Protein AF-A0A0B1T140-F1 (afdb_monomer)

pLDDT: mean 76.39, std 13.4, range [37.56, 93.25]

Secondary structure (DSSP, 8-state):
-HHHHHGGGPPPSS-GGGSPPPPTTTS-SS-HHHHIIIIIIIHHHHHHHHHHHHHHHHHHTT--TTTTTTTHHHHT-TT---PBPTTS-B--TT-HHHHHHHHHHHHHHHHHTTSS---S--------HHHHHTTHHHHHHHHHHHHHHHHHHHHSTT-HHHHHH--

Solvent-accessible surface area (backbone atoms only — not comparable to full-atom values): 10346 Å² total; per-residue (Å²): 112,69,75,69,58,56,60,77,72,61,77,78,95,59,75,65,90,79,52,78,84,83,48,82,83,80,56,57,98,79,45,72,32,44,49,46,44,51,56,64,48,54,40,47,53,53,51,52,41,52,52,50,44,51,45,51,54,34,40,77,72,33,38,43,74,77,66,59,65,79,39,59,71,56,71,74,33,91,86,55,64,62,61,65,35,79,78,70,51,63,63,54,96,74,51,64,70,59,54,48,46,51,52,51,50,50,51,50,48,56,58,49,69,76,50,91,85,80,84,88,80,82,87,76,73,90,75,58,75,73,63,61,59,62,48,46,64,53,52,53,48,53,53,53,51,53,51,51,50,54,50,50,40,74,74,39,81,89,33,72,64,40,76,56,58,58,112

Sequence (167 aa):
MVPAISLAYEEAESDIMKRQPRDPIRDKLVNERLISLAYGQIGIIQASAGFFTYFWIMADNGFWPKDLYQLRAQWDSRAYNNVQDSYGQEWGMTNWTLNFGLVFETALAWFMCYCPGLDNGLRMYGLRFSWWFCALPFSIFIFVYDEARRFCIRRWPGGWAERETYY

Foldseek 3Di:
DVVVVVVVVDDDPDDPVPDDDDDPPPDDPDDPLNCCCVCVPLVVLVVVLVVQLVQVVCVVVQAHPVNPVVCVVVVVDPVDQFDAGNVRDTNHPPDVVVVVVVVVVVVVVVVCVVPDDDDDDDPDDDDDPVSVVSNVVSVVVSVCVVVVLVVVCVVDPPDPSCVRNPD

Structure (mmCIF, N/CA/C/O backbone):
data_AF-A0A0B1T140-F1
#
_entry.id   AF-A0A0B1T140-F1
#
loop_
_atom_site.group_PDB
_atom_site.id
_atom_site.type_symbol
_atom_site.label_atom_id
_atom_site.label_alt_id
_atom_site.label_comp_id
_atom_site.label_asym_id
_atom_site.label_entity_id
_atom_site.label_seq_id
_atom_site.pdbx_PDB_ins_code
_atom_site.Cartn_x
_atom_site.Cartn_y
_atom_site.Cartn_z
_atom_site.occupancy
_atom_site.B_iso_or_equiv
_atom_site.auth_seq_id
_atom_site.auth_comp_id
_atom_site.auth_asym_id
_atom_site.auth_atom_id
_atom_site.pdbx_PDB_model_num
ATOM 1 N N . MET A 1 1 ? 1.607 12.591 5.612 1.00 66.75 1 MET A N 1
ATOM 2 C CA . MET A 1 1 ? 1.680 13.141 6.988 1.00 66.75 1 MET A CA 1
ATOM 3 C C . MET A 1 1 ? 0.388 13.835 7.394 1.00 66.75 1 MET A C 1
ATOM 5 O O . MET A 1 1 ? -0.189 13.424 8.386 1.00 66.75 1 MET A O 1
ATOM 9 N N . VAL A 1 2 ? -0.110 14.805 6.620 1.00 77.94 2 VAL A N 1
ATOM 10 C CA . VAL A 1 2 ? -1.348 15.548 6.943 1.00 77.94 2 VAL A CA 1
ATOM 11 C C . VAL A 1 2 ? -2.569 14.652 7.253 1.00 77.94 2 VAL A C 1
ATOM 13 O O . VAL A 1 2 ? -3.189 14.889 8.285 1.00 77.94 2 VAL A O 1
ATOM 16 N N . PRO A 1 3 ? -2.868 13.573 6.493 1.00 84.81 3 PRO A N 1
ATOM 17 C CA . PRO A 1 3 ? -4.031 12.721 6.789 1.00 84.81 3 PRO A CA 1
ATOM 18 C C . PRO A 1 3 ? -3.945 11.957 8.120 1.00 84.81 3 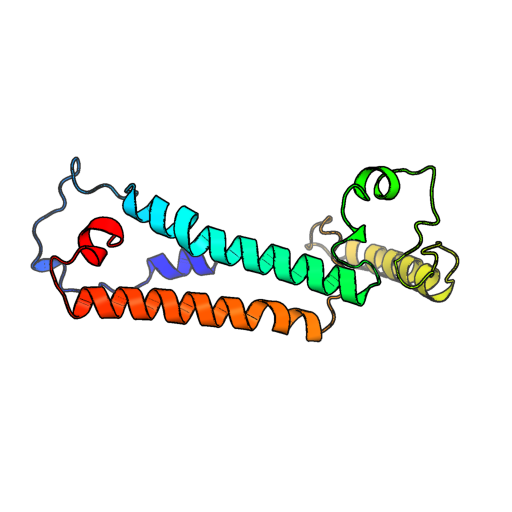PRO A C 1
ATOM 20 O O . PRO A 1 3 ? -4.958 11.634 8.725 1.00 84.81 3 PRO A O 1
ATOM 23 N N . ALA A 1 4 ? -2.731 11.657 8.591 1.00 79.44 4 ALA A N 1
ATOM 24 C CA . ALA A 1 4 ? -2.546 10.981 9.875 1.00 79.44 4 ALA A CA 1
ATOM 25 C C . ALA A 1 4 ? -2.771 11.942 11.051 1.00 79.44 4 ALA A C 1
ATOM 27 O O . ALA A 1 4 ? -3.272 11.542 12.093 1.00 79.44 4 ALA A O 1
ATOM 28 N N . ILE A 1 5 ? -2.420 13.218 10.872 1.00 86.56 5 ILE A N 1
ATOM 29 C CA . ILE A 1 5 ? -2.608 14.257 11.888 1.00 86.56 5 ILE A CA 1
ATOM 30 C C . ILE A 1 5 ? -4.088 14.636 11.996 1.00 86.56 5 ILE A C 1
ATOM 32 O O . ILE A 1 5 ? -4.573 14.860 13.100 1.00 86.56 5 ILE A O 1
ATOM 36 N N . SER A 1 6 ? -4.830 14.660 10.881 1.00 88.12 6 SER A N 1
ATOM 37 C CA . SER A 1 6 ? -6.265 14.974 10.908 1.00 88.12 6 SER A CA 1
ATOM 38 C C . SER A 1 6 ? -7.090 13.975 11.723 1.00 88.12 6 SER A C 1
ATOM 40 O O . SER A 1 6 ? -8.077 14.379 12.324 1.00 88.12 6 SER A O 1
ATOM 42 N N . LEU A 1 7 ? -6.665 12.709 11.811 1.00 86.44 7 LEU A N 1
ATOM 43 C CA . LEU A 1 7 ? -7.325 11.690 12.643 1.00 86.44 7 LEU A CA 1
ATOM 44 C C . LEU A 1 7 ? -7.307 12.029 14.143 1.00 86.44 7 LEU A C 1
ATOM 46 O O . LEU A 1 7 ? -8.167 11.569 14.882 1.00 86.44 7 LEU A O 1
ATOM 50 N N . ALA A 1 8 ? -6.371 12.861 14.613 1.00 87.19 8 ALA A N 1
ATOM 51 C CA . ALA A 1 8 ? -6.341 13.290 16.013 1.00 87.19 8 ALA A CA 1
ATOM 52 C C . ALA A 1 8 ? -7.495 14.244 16.385 1.00 87.19 8 ALA A C 1
ATOM 54 O O . ALA A 1 8 ? -7.721 14.486 17.568 1.00 87.19 8 ALA A O 1
ATOM 55 N N . TYR A 1 9 ? -8.198 14.792 15.388 1.00 89.94 9 TYR A N 1
ATOM 56 C CA . TYR A 1 9 ? -9.313 15.726 15.564 1.00 89.94 9 TYR A CA 1
ATOM 57 C C . TYR A 1 9 ? -10.693 15.062 15.411 1.00 89.94 9 TYR A C 1
ATOM 59 O O . TYR A 1 9 ? -11.698 15.768 15.367 1.00 89.94 9 TYR A O 1
ATOM 67 N N . GLU A 1 10 ? -10.762 13.734 15.300 1.00 91.50 10 GLU A N 1
ATOM 68 C CA . GLU A 1 10 ? -12.025 13.002 15.159 1.00 91.50 10 GLU A CA 1
ATOM 69 C C . GLU A 1 10 ? -12.809 12.973 16.487 1.00 91.50 10 GLU A C 1
ATOM 71 O O . GLU A 1 10 ? -12.231 12.835 17.569 1.00 91.50 10 GLU A O 1
ATOM 76 N N . GLU A 1 11 ? -14.132 13.150 16.418 1.00 90.75 11 GLU A N 1
ATOM 77 C CA . GLU A 1 11 ? -15.004 13.119 17.598 1.00 90.75 11 GLU A CA 1
ATOM 78 C C . GLU A 1 11 ? -15.197 11.686 18.122 1.00 90.75 11 GLU A C 1
ATOM 80 O O . GLU A 1 11 ? -15.011 10.699 17.410 1.00 90.75 11 GLU A O 1
ATOM 85 N N . ALA A 1 12 ? -15.582 11.549 19.392 1.00 85.12 12 ALA A N 1
ATOM 86 C CA . ALA A 1 12 ? -15.766 10.239 20.006 1.00 85.12 12 ALA A CA 1
ATOM 87 C C . ALA A 1 12 ? -16.972 9.481 19.411 1.00 85.12 12 ALA A C 1
ATOM 89 O O . ALA A 1 12 ? -18.090 9.988 19.408 1.00 85.12 12 ALA A O 1
ATOM 90 N N . GLU A 1 13 ? -16.771 8.221 19.004 1.00 83.19 13 GLU A N 1
ATOM 91 C CA . GLU A 1 13 ? -17.832 7.369 18.428 1.00 83.19 13 GLU A CA 1
ATOM 92 C C . GLU A 1 13 ? -18.952 7.001 19.425 1.00 83.19 13 GLU A C 1
ATOM 94 O O . GLU A 1 13 ? -20.048 6.597 19.033 1.00 83.19 13 GLU A O 1
ATOM 99 N N . SER A 1 14 ? -18.684 7.097 20.729 1.00 84.31 14 SER A N 1
ATOM 100 C CA . SER A 1 14 ? -19.642 6.797 21.797 1.00 84.31 14 SER A CA 1
ATOM 101 C C . SER A 1 14 ? -19.397 7.675 23.022 1.00 84.31 14 SER A C 1
ATOM 103 O O . SER A 1 14 ? -18.344 8.296 23.158 1.00 84.31 14 SER A O 1
ATOM 105 N N . ASP A 1 15 ? -20.376 7.727 23.927 1.00 88.38 15 ASP A N 1
ATOM 106 C CA . ASP A 1 15 ? -20.297 8.511 25.160 1.00 88.38 15 ASP A CA 1
ATOM 107 C C . ASP A 1 15 ? -19.222 7.947 26.110 1.00 88.38 15 ASP A C 1
ATOM 109 O O . ASP A 1 15 ? -19.479 7.074 26.947 1.00 88.38 15 ASP A O 1
ATOM 113 N N . ILE A 1 16 ? -17.995 8.453 25.961 1.00 85.19 16 ILE A N 1
ATOM 114 C CA . ILE A 1 16 ? -16.816 8.022 26.723 1.00 85.19 16 ILE A CA 1
ATOM 115 C C . ILE A 1 16 ? -16.962 8.267 28.225 1.00 85.19 16 ILE A C 1
ATOM 117 O O . ILE A 1 16 ? -16.335 7.566 29.015 1.00 85.19 16 ILE A O 1
ATOM 121 N N . MET A 1 17 ? -17.822 9.209 28.629 1.00 89.12 17 MET A N 1
ATOM 122 C CA . MET A 1 17 ? -18.028 9.568 30.034 1.00 89.12 17 MET A CA 1
ATOM 123 C C . MET A 1 17 ? -18.842 8.513 30.791 1.00 89.12 17 MET A C 1
ATOM 125 O O . MET A 1 17 ? -18.840 8.502 32.020 1.00 89.12 17 MET A O 1
ATOM 129 N N . LYS A 1 18 ? -19.517 7.604 30.075 1.00 89.44 18 LYS A N 1
ATOM 130 C CA . LYS A 1 18 ? -20.241 6.462 30.657 1.00 89.44 18 LYS A CA 1
ATOM 131 C C . LYS A 1 18 ? -19.393 5.193 30.767 1.00 89.44 18 LYS A C 1
ATOM 133 O O . LYS A 1 18 ? -19.829 4.232 31.400 1.00 89.44 18 LYS A O 1
ATOM 138 N N . ARG A 1 19 ? -18.210 5.151 30.146 1.00 87.81 19 ARG A N 1
ATOM 139 C CA . ARG A 1 19 ? -17.335 3.972 30.138 1.00 87.81 19 ARG A CA 1
ATOM 140 C C . ARG A 1 19 ? -16.382 4.004 31.334 1.00 87.81 19 ARG A C 1
ATOM 142 O O . ARG A 1 19 ? -15.897 5.057 31.732 1.00 87.81 19 ARG A O 1
ATOM 149 N N . GLN A 1 20 ? -16.083 2.833 31.893 1.00 90.88 20 GLN A N 1
ATOM 150 C CA . GLN A 1 20 ? -15.048 2.709 32.921 1.00 90.88 20 GLN A CA 1
ATOM 151 C C . GLN A 1 20 ? -13.657 3.092 32.368 1.00 90.88 20 GLN A C 1
ATOM 153 O O . GLN A 1 20 ? -13.398 2.864 31.181 1.00 90.88 20 GLN A O 1
ATOM 158 N N . PRO A 1 21 ? -12.750 3.631 33.205 1.00 90.94 21 PRO A N 1
ATOM 159 C CA . PRO A 1 21 ? -11.376 3.914 32.805 1.00 90.94 21 PRO A CA 1
ATOM 160 C C . PRO A 1 21 ? -10.667 2.675 32.244 1.00 90.94 21 PRO A C 1
ATOM 162 O O . PRO A 1 21 ? -10.886 1.553 32.701 1.00 90.94 21 PRO A O 1
ATOM 165 N N . ARG A 1 22 ? -9.813 2.900 31.245 1.00 90.69 22 ARG A N 1
ATOM 166 C CA . ARG A 1 22 ? -9.045 1.866 30.543 1.00 90.69 22 ARG A CA 1
ATOM 167 C C . ARG A 1 22 ? -8.087 1.124 31.483 1.00 90.69 22 ARG A C 1
ATOM 169 O O . ARG A 1 22 ? -7.413 1.760 32.292 1.00 90.69 22 ARG A O 1
ATOM 176 N N . ASP A 1 23 ? -7.957 -0.192 31.311 1.00 92.12 23 ASP A N 1
ATOM 177 C CA . ASP A 1 23 ? -6.946 -0.984 32.021 1.00 92.12 23 ASP A CA 1
ATOM 178 C C . ASP A 1 23 ? -5.588 -0.884 31.292 1.00 92.12 23 ASP A C 1
ATOM 180 O O . ASP A 1 23 ? -5.489 -1.301 30.136 1.00 92.12 23 ASP A O 1
ATOM 184 N N . PRO A 1 24 ? -4.518 -0.361 31.923 1.00 87.62 24 PRO A N 1
ATOM 185 C CA . PRO A 1 24 ? -3.222 -0.178 31.268 1.00 87.62 24 PRO A CA 1
ATOM 186 C C . PRO A 1 24 ? -2.525 -1.488 30.868 1.00 87.62 24 PRO A C 1
ATOM 188 O O . PRO A 1 24 ? -1.637 -1.464 30.014 1.00 87.62 24 PRO A O 1
ATOM 191 N N . ILE A 1 25 ? -2.888 -2.622 31.475 1.00 88.75 25 ILE A N 1
ATOM 192 C CA . ILE A 1 25 ? -2.243 -3.917 31.218 1.00 88.75 25 ILE A CA 1
ATOM 193 C C . ILE A 1 25 ? -2.961 -4.658 30.088 1.00 88.75 25 ILE A C 1
ATOM 195 O O . ILE A 1 25 ? -2.309 -5.218 29.199 1.00 88.75 25 ILE A O 1
ATOM 199 N N . ARG A 1 26 ? -4.299 -4.678 30.137 1.00 84.06 26 ARG A N 1
ATOM 200 C CA . ARG A 1 26 ? -5.142 -5.446 29.207 1.00 84.06 26 ARG A CA 1
ATOM 201 C C . ARG A 1 26 ? -5.471 -4.674 27.939 1.00 84.06 26 ARG A C 1
ATOM 203 O O . ARG A 1 26 ? -5.346 -5.224 26.849 1.00 84.06 26 ARG A O 1
ATOM 210 N N . ASP A 1 27 ? -5.829 -3.405 28.070 1.00 86.38 27 ASP A N 1
ATOM 211 C CA . ASP A 1 27 ? -6.159 -2.564 26.933 1.00 86.38 27 ASP A CA 1
ATOM 212 C C . ASP A 1 27 ? -4.875 -1.838 26.522 1.00 86.38 27 ASP A C 1
ATOM 214 O O . ASP A 1 27 ? -4.483 -0.860 27.160 1.00 86.38 27 ASP A O 1
ATOM 218 N N . LYS A 1 28 ? -4.162 -2.307 25.492 1.00 88.56 28 LYS A N 1
ATOM 219 C CA . LYS A 1 28 ? -2.984 -1.599 24.948 1.00 88.56 28 LYS A CA 1
ATOM 220 C C . LYS A 1 28 ? -3.383 -0.726 23.756 1.00 88.56 28 LYS A C 1
ATOM 222 O O . LYS A 1 28 ? -4.429 -0.927 23.153 1.00 88.56 28 LYS A O 1
ATOM 227 N N . LEU A 1 29 ? -2.561 0.288 23.452 1.00 86.69 29 LEU A N 1
ATOM 228 C CA . LEU A 1 29 ? -2.828 1.229 22.349 1.00 86.69 29 LEU A CA 1
ATOM 229 C C . LEU A 1 29 ? -2.616 0.539 20.994 1.00 86.69 29 LEU A C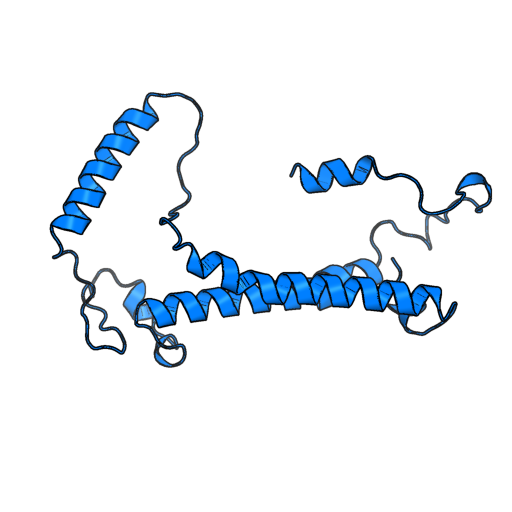 1
ATOM 231 O O . LEU A 1 29 ? -3.333 0.788 20.037 1.00 86.69 29 LEU A O 1
ATOM 235 N N . VAL A 1 30 ? -1.619 -0.343 20.944 1.00 88.25 30 VAL A N 1
ATOM 236 C CA . VAL A 1 30 ? -1.309 -1.189 19.799 1.00 88.25 30 VAL A CA 1
ATOM 237 C C . VAL A 1 30 ? -1.462 -2.626 20.269 1.00 88.25 30 VAL A C 1
ATOM 239 O O . VAL A 1 30 ? -0.671 -3.111 21.079 1.00 88.25 30 VAL A O 1
ATOM 242 N N . ASN A 1 31 ? -2.515 -3.276 19.784 1.00 88.69 31 ASN A N 1
ATOM 243 C CA . ASN A 1 31 ? -2.815 -4.678 20.054 1.00 88.69 31 ASN A CA 1
ATOM 244 C C . ASN A 1 31 ? -2.468 -5.543 18.839 1.00 88.69 31 ASN A C 1
ATOM 246 O O . ASN A 1 31 ? -2.378 -5.056 17.713 1.00 88.69 31 ASN A O 1
ATOM 250 N N . GLU A 1 32 ? -2.343 -6.851 19.050 1.00 87.00 32 GLU A N 1
ATOM 251 C CA . GLU A 1 32 ? -2.148 -7.822 17.965 1.00 87.00 32 GLU A CA 1
ATOM 252 C C . GLU A 1 32 ? -3.268 -7.769 16.914 1.00 87.00 32 GLU A C 1
ATOM 254 O O . GLU A 1 32 ? -2.993 -7.911 15.728 1.00 87.00 32 GLU A O 1
ATOM 259 N N . ARG A 1 33 ? -4.500 -7.448 17.335 1.00 86.44 33 ARG A N 1
ATOM 260 C CA . ARG A 1 33 ? -5.670 -7.245 16.460 1.00 86.44 33 ARG A CA 1
ATOM 261 C C . ARG A 1 33 ? -5.506 -6.058 15.511 1.00 86.44 33 ARG A C 1
ATOM 263 O O . ARG A 1 33 ? -5.888 -6.127 14.348 1.00 86.44 33 ARG A O 1
ATOM 270 N N . LEU A 1 34 ? -4.898 -4.971 15.998 1.00 89.00 34 LEU A N 1
ATOM 271 C CA . LEU A 1 34 ? -4.579 -3.812 15.162 1.00 89.00 34 LEU A CA 1
ATOM 272 C C . LEU A 1 34 ? -3.535 -4.202 14.110 1.00 89.00 34 LEU A C 1
ATOM 274 O O . LEU A 1 34 ? -3.663 -3.844 12.942 1.00 89.00 34 LEU A O 1
ATOM 278 N N . ILE A 1 35 ? -2.512 -4.955 14.519 1.00 89.81 35 ILE A N 1
ATOM 279 C CA . ILE A 1 35 ? -1.440 -5.399 13.623 1.00 89.81 35 ILE A CA 1
ATOM 280 C C . ILE A 1 35 ? -1.982 -6.380 12.576 1.00 89.81 35 ILE A C 1
ATOM 282 O O . ILE A 1 35 ? -1.673 -6.232 11.394 1.00 89.81 35 ILE A O 1
ATOM 286 N N . SER A 1 36 ? -2.807 -7.350 12.979 1.00 88.31 36 SER A N 1
ATOM 287 C CA . SER A 1 36 ? -3.374 -8.353 12.073 1.00 88.31 36 SER A CA 1
ATOM 288 C C . SER A 1 36 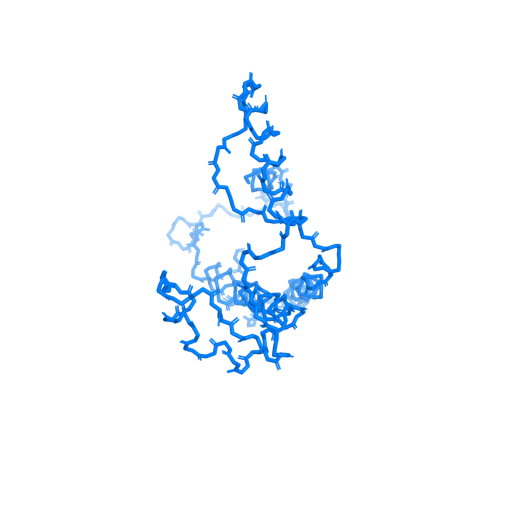? -4.277 -7.720 11.014 1.00 88.31 36 SER A C 1
ATOM 290 O O . SER A 1 36 ? -4.181 -8.081 9.841 1.00 88.31 36 SER A O 1
ATOM 292 N N . LEU A 1 37 ? -5.082 -6.719 11.379 1.00 88.19 37 LEU A N 1
ATOM 293 C CA . LEU A 1 37 ? -5.895 -5.972 10.424 1.00 88.19 37 LEU A CA 1
ATOM 294 C C . LEU A 1 37 ? -5.036 -5.086 9.511 1.00 88.19 37 LEU A C 1
ATOM 296 O O . LEU A 1 37 ? -5.144 -5.170 8.286 1.00 88.19 37 LEU A O 1
ATOM 300 N N . ALA A 1 38 ? -4.187 -4.234 10.091 1.00 88.00 38 ALA A N 1
ATOM 301 C CA . ALA A 1 38 ? -3.445 -3.231 9.334 1.00 88.00 38 ALA A CA 1
ATOM 302 C C . ALA A 1 38 ? -2.419 -3.870 8.389 1.00 88.00 38 ALA A C 1
ATOM 304 O O . ALA A 1 38 ? -2.407 -3.567 7.198 1.00 88.00 38 ALA A O 1
ATOM 305 N N . TYR A 1 39 ? -1.588 -4.782 8.896 1.00 89.12 39 TYR A N 1
ATOM 306 C CA . TYR A 1 39 ? -0.536 -5.425 8.105 1.00 89.12 39 TYR A CA 1
ATOM 307 C C . TYR A 1 39 ? -1.026 -6.687 7.399 1.00 89.12 39 TYR A C 1
ATOM 309 O O . TYR A 1 39 ? -0.677 -6.914 6.243 1.00 89.12 39 TYR A O 1
ATOM 317 N N . GLY A 1 40 ? -1.829 -7.507 8.080 1.00 88.31 40 GLY A N 1
ATOM 318 C CA . GLY A 1 40 ? -2.240 -8.815 7.570 1.00 88.31 40 GLY A CA 1
ATOM 319 C C . GLY A 1 40 ? -3.396 -8.768 6.574 1.00 88.31 40 GLY A C 1
ATOM 320 O O . GLY A 1 40 ? -3.458 -9.618 5.695 1.00 88.31 40 GLY A O 1
ATOM 321 N N . GLN A 1 41 ? -4.301 -7.792 6.669 1.00 88.25 41 GLN A N 1
ATOM 322 C CA . GLN A 1 41 ? -5.461 -7.710 5.774 1.00 88.25 41 GLN A CA 1
ATOM 323 C C . GLN A 1 41 ? -5.333 -6.518 4.823 1.00 88.25 41 GLN A C 1
ATOM 325 O O . GLN A 1 41 ? -5.163 -6.704 3.618 1.00 88.25 41 GLN A O 1
ATOM 330 N N . ILE A 1 42 ? -5.338 -5.292 5.353 1.00 89.94 42 ILE A N 1
ATOM 331 C CA . ILE A 1 42 ? -5.317 -4.068 4.537 1.00 89.94 42 ILE A CA 1
ATOM 332 C C . ILE A 1 42 ? -3.985 -3.935 3.784 1.00 89.94 42 ILE A C 1
ATOM 334 O O . ILE A 1 42 ? -3.979 -3.659 2.583 1.00 89.94 42 ILE A O 1
ATOM 338 N N . GLY A 1 43 ? -2.860 -4.193 4.456 1.00 90.44 43 GLY A N 1
ATOM 339 C CA . GLY A 1 43 ? -1.523 -4.127 3.866 1.00 90.44 43 GLY A CA 1
ATOM 340 C C . GLY A 1 43 ? -1.323 -5.098 2.700 1.00 90.44 43 GLY A C 1
ATOM 341 O O . GLY A 1 43 ? -0.763 -4.710 1.676 1.00 90.44 43 GLY A O 1
ATOM 342 N N . ILE A 1 44 ? -1.837 -6.329 2.798 1.00 93.25 44 ILE A N 1
ATOM 343 C CA . ILE A 1 44 ? -1.757 -7.313 1.704 1.00 93.25 44 ILE A CA 1
ATOM 344 C C . ILE A 1 44 ? -2.560 -6.842 0.488 1.00 93.25 44 ILE A C 1
ATOM 346 O O . ILE A 1 44 ? -2.078 -6.936 -0.642 1.00 93.25 44 ILE A O 1
ATOM 350 N N . ILE A 1 45 ? -3.753 -6.282 0.706 1.00 90.94 45 ILE A N 1
ATOM 351 C CA . ILE A 1 45 ? -4.579 -5.748 -0.383 1.00 90.94 45 ILE A CA 1
ATOM 352 C C . ILE A 1 45 ? -3.854 -4.580 -1.070 1.00 90.94 45 ILE A C 1
ATOM 354 O O . ILE A 1 45 ? -3.745 -4.568 -2.296 1.00 90.94 45 ILE A O 1
ATOM 358 N N . GLN A 1 46 ? -3.281 -3.644 -0.307 1.00 89.69 46 GLN A N 1
ATOM 359 C CA . GLN A 1 46 ? -2.496 -2.531 -0.859 1.00 89.69 46 GLN A CA 1
ATOM 360 C C . GLN A 1 46 ? -1.245 -3.001 -1.614 1.00 89.69 46 GLN A C 1
ATOM 362 O O . GLN A 1 46 ? -0.963 -2.501 -2.704 1.00 89.69 46 GLN A O 1
ATOM 367 N N . ALA A 1 47 ? -0.518 -3.988 -1.084 1.00 90.94 47 ALA A N 1
ATOM 368 C CA . ALA A 1 47 ? 0.634 -4.570 -1.764 1.00 90.94 47 ALA A CA 1
ATOM 369 C C . ALA A 1 47 ? 0.220 -5.217 -3.092 1.00 90.94 47 ALA A C 1
ATOM 371 O O . ALA A 1 47 ? 0.845 -4.968 -4.121 1.00 90.94 47 ALA A O 1
ATOM 372 N N . SER A 1 48 ? -0.874 -5.986 -3.095 1.00 90.69 48 SER A N 1
ATOM 373 C CA . SER A 1 48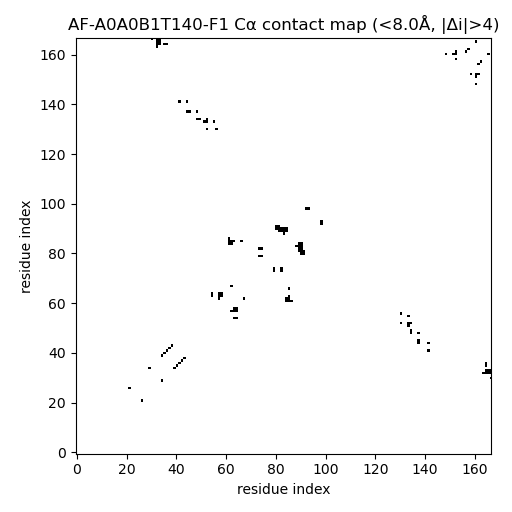 ? -1.403 -6.609 -4.312 1.00 90.69 48 SER A CA 1
ATOM 374 C C . SER A 1 48 ? -1.823 -5.575 -5.364 1.00 90.69 48 SER A C 1
ATOM 376 O O . SER A 1 48 ? -1.533 -5.761 -6.544 1.00 90.69 48 SER A O 1
ATOM 378 N N . ALA A 1 49 ? -2.404 -4.447 -4.939 1.00 89.19 49 ALA A N 1
ATOM 379 C CA . ALA A 1 49 ? -2.738 -3.331 -5.817 1.00 89.19 49 ALA A CA 1
ATOM 380 C C . ALA A 1 49 ? -1.480 -2.721 -6.456 1.00 89.19 49 ALA A C 1
ATOM 382 O O . ALA A 1 49 ? -1.456 -2.483 -7.661 1.00 89.19 49 ALA A O 1
ATOM 383 N N . GLY A 1 50 ? -0.416 -2.522 -5.669 1.00 88.88 50 GLY A N 1
ATOM 384 C CA . GLY A 1 50 ? 0.870 -2.019 -6.162 1.00 88.88 50 GLY A CA 1
ATOM 385 C C . GLY A 1 50 ? 1.562 -2.972 -7.142 1.00 88.88 50 GLY A C 1
ATOM 386 O O . GLY A 1 50 ? 2.089 -2.537 -8.164 1.00 88.88 50 GLY A O 1
ATOM 387 N N . PHE A 1 51 ? 1.520 -4.283 -6.887 1.00 89.06 51 PHE A N 1
ATOM 388 C CA . PHE A 1 51 ? 2.021 -5.274 -7.844 1.00 89.06 51 PHE A CA 1
ATOM 389 C C . PHE A 1 51 ? 1.191 -5.300 -9.130 1.00 89.06 51 PHE A C 1
ATOM 391 O O . PHE A 1 51 ? 1.749 -5.398 -10.221 1.00 89.06 51 PHE A O 1
ATOM 398 N N . PHE A 1 52 ? -0.132 -5.176 -9.024 1.00 89.06 52 PHE A N 1
ATOM 399 C CA . PHE A 1 52 ? -1.008 -5.129 -10.188 1.00 89.06 52 PHE A CA 1
ATOM 400 C C . PHE A 1 52 ? -0.719 -3.912 -11.074 1.00 89.06 52 PHE A C 1
ATOM 402 O O . PHE A 1 52 ? -0.571 -4.066 -12.285 1.00 89.06 52 PHE A O 1
ATOM 409 N N . THR A 1 53 ? -0.577 -2.716 -10.491 1.00 86.38 53 THR A N 1
ATOM 410 C CA . THR A 1 53 ? -0.232 -1.514 -11.265 1.00 86.38 53 THR A CA 1
ATOM 411 C C . THR A 1 53 ? 1.152 -1.622 -11.898 1.00 86.38 53 THR A C 1
ATOM 413 O O . THR A 1 53 ? 1.312 -1.244 -13.055 1.00 86.38 53 THR A O 1
ATOM 416 N N . TYR A 1 54 ? 2.130 -2.202 -11.196 1.00 85.19 54 TYR A N 1
ATOM 417 C CA . TYR A 1 54 ? 3.456 -2.476 -11.750 1.00 85.19 54 TYR A CA 1
ATOM 418 C C . TYR A 1 54 ? 3.386 -3.364 -13.000 1.00 85.19 54 TYR A C 1
ATOM 420 O O . TYR A 1 54 ? 3.919 -2.994 -14.047 1.00 85.19 54 TYR A O 1
ATOM 428 N N . PHE A 1 55 ? 2.690 -4.503 -12.924 1.00 86.00 55 PHE A N 1
ATOM 429 C CA . PHE A 1 55 ? 2.539 -5.401 -14.071 1.00 86.00 55 PHE A CA 1
ATOM 430 C C . PHE A 1 55 ? 1.755 -4.763 -15.216 1.00 86.00 55 PHE A C 1
ATOM 432 O O . PHE A 1 55 ? 2.098 -4.976 -16.375 1.00 86.00 55 PHE A O 1
ATOM 439 N N . TRP A 1 56 ? 0.735 -3.963 -14.903 1.00 84.25 56 TRP A N 1
ATOM 440 C CA . TRP A 1 56 ? -0.047 -3.250 -15.908 1.00 84.25 56 TRP A CA 1
ATOM 441 C C . TRP A 1 56 ? 0.799 -2.224 -16.671 1.00 84.25 56 TRP A C 1
ATOM 44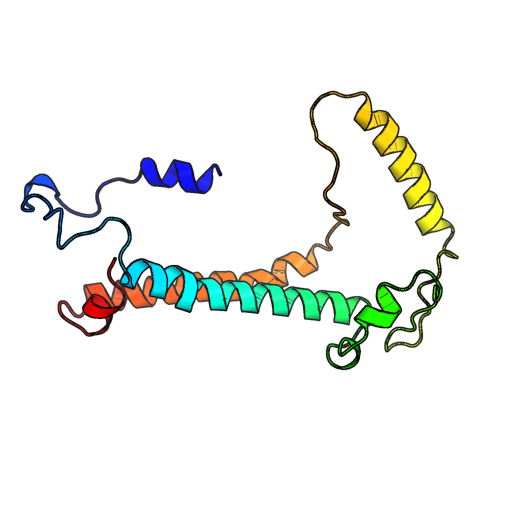3 O O . TRP A 1 56 ? 0.761 -2.181 -17.897 1.00 84.25 56 TRP A O 1
ATOM 453 N N . ILE A 1 57 ? 1.600 -1.427 -15.956 1.00 83.88 57 ILE A N 1
ATOM 454 C CA . ILE A 1 57 ? 2.496 -0.435 -16.563 1.00 83.88 57 ILE A CA 1
ATOM 455 C C . ILE A 1 57 ? 3.575 -1.128 -17.397 1.00 83.88 57 ILE A C 1
ATOM 457 O O . ILE A 1 57 ? 3.853 -0.691 -18.510 1.00 83.88 57 ILE A O 1
ATOM 461 N N . MET A 1 58 ? 4.171 -2.211 -16.892 1.00 82.44 58 MET A N 1
ATOM 462 C CA . MET A 1 58 ? 5.175 -2.962 -17.648 1.00 82.44 58 MET A CA 1
ATOM 463 C C . MET A 1 58 ? 4.588 -3.569 -18.926 1.00 82.44 58 MET A C 1
ATOM 465 O O . MET A 1 58 ? 5.200 -3.436 -19.982 1.00 82.44 58 MET A O 1
ATOM 469 N N . ALA A 1 59 ? 3.376 -4.126 -18.870 1.00 82.50 59 ALA A N 1
ATOM 470 C CA . ALA A 1 59 ? 2.702 -4.683 -20.041 1.00 82.50 59 ALA A CA 1
ATOM 471 C C . ALA A 1 59 ? 2.356 -3.614 -21.098 1.00 82.50 59 ALA A C 1
ATOM 473 O O . ALA A 1 59 ? 2.532 -3.862 -22.290 1.00 82.50 59 ALA A O 1
ATOM 474 N N . ASP A 1 60 ? 1.917 -2.420 -20.676 1.00 80.00 60 ASP A N 1
ATOM 475 C CA . ASP A 1 60 ? 1.641 -1.280 -21.572 1.00 80.00 60 ASP A CA 1
ATOM 476 C C . ASP A 1 60 ? 2.920 -0.765 -22.261 1.00 80.00 60 ASP A C 1
ATOM 478 O O . ASP A 1 60 ? 2.877 -0.305 -23.399 1.00 80.00 60 ASP A O 1
ATOM 482 N N . ASN A 1 61 ? 4.075 -0.897 -21.599 1.00 77.88 61 ASN A N 1
ATOM 483 C CA . ASN A 1 61 ? 5.392 -0.564 -22.154 1.00 77.88 61 ASN A CA 1
ATOM 484 C C . ASN A 1 61 ? 6.106 -1.769 -22.799 1.00 77.88 61 ASN A C 1
ATOM 486 O O . ASN A 1 61 ? 7.303 -1.701 -23.051 1.00 77.88 61 ASN A O 1
ATOM 490 N N . GLY A 1 62 ? 5.394 -2.868 -23.063 1.00 77.25 62 GLY A N 1
ATOM 491 C CA . GLY A 1 62 ? 5.915 -3.989 -23.848 1.00 77.25 62 GLY A CA 1
ATOM 492 C C . GLY A 1 62 ? 6.553 -5.140 -23.084 1.00 77.25 62 GLY A C 1
ATOM 493 O O . GLY A 1 62 ? 6.875 -6.150 -23.702 1.00 77.25 62 GLY A O 1
ATOM 494 N N . PHE A 1 63 ? 6.665 -5.059 -21.759 1.00 80.19 63 PHE A N 1
ATOM 495 C CA . PHE A 1 63 ? 7.182 -6.136 -20.916 1.00 80.19 63 PHE A CA 1
ATOM 496 C C . PHE A 1 63 ? 6.041 -6.931 -20.286 1.00 80.19 63 PHE A C 1
ATOM 498 O O . PHE A 1 63 ? 5.440 -6.530 -19.285 1.00 80.19 63 PHE A O 1
ATOM 505 N N . TRP A 1 64 ? 5.744 -8.096 -20.858 1.00 79.62 64 TRP A N 1
ATOM 506 C CA . TRP A 1 64 ? 4.703 -8.963 -20.313 1.00 79.62 64 TRP A CA 1
ATOM 507 C C . TRP A 1 64 ? 5.132 -9.562 -18.966 1.00 79.62 64 TRP A C 1
ATOM 509 O O . TRP A 1 64 ? 6.312 -9.851 -18.763 1.00 79.62 64 TRP A O 1
ATOM 519 N N . PRO A 1 65 ? 4.188 -9.855 -18.047 1.00 82.31 65 PRO A N 1
ATOM 520 C CA . PRO A 1 65 ? 4.518 -10.386 -16.722 1.00 82.31 65 PRO A CA 1
ATOM 521 C C . PRO A 1 65 ? 5.369 -11.664 -16.716 1.00 82.31 65 PRO A C 1
ATOM 523 O O . PRO A 1 65 ? 6.087 -11.915 -15.752 1.00 82.31 65 PRO A O 1
ATOM 526 N N . LYS A 1 66 ? 5.298 -12.471 -17.782 1.00 80.88 66 LYS A N 1
ATOM 527 C CA . LYS A 1 66 ? 6.099 -13.695 -17.936 1.00 80.88 66 LYS A CA 1
ATOM 528 C C . LYS A 1 66 ? 7.574 -13.397 -18.205 1.00 80.88 66 LYS A C 1
ATOM 530 O O . LYS A 1 66 ? 8.434 -14.096 -17.679 1.00 80.88 66 LYS A O 1
ATOM 535 N N . ASP A 1 67 ? 7.844 -12.335 -18.955 1.00 77.56 67 ASP A N 1
ATOM 536 C CA . ASP A 1 67 ? 9.185 -11.972 -19.417 1.00 77.56 67 ASP A CA 1
ATOM 537 C C . ASP A 1 67 ? 9.935 -11.126 -18.376 1.00 77.56 67 ASP A C 1
ATOM 539 O O . ASP A 1 67 ? 11.150 -10.975 -18.437 1.00 77.56 67 ASP A O 1
ATOM 543 N N . LEU A 1 68 ? 9.228 -10.637 -17.350 1.00 77.62 68 LEU A N 1
ATOM 544 C CA . LEU A 1 68 ? 9.818 -9.962 -16.189 1.00 77.62 68 LEU A CA 1
ATOM 545 C C . LEU A 1 68 ? 10.578 -10.921 -15.254 1.00 77.62 68 LEU A C 1
ATOM 547 O O . LEU A 1 68 ? 11.321 -10.472 -14.375 1.00 77.62 68 LEU A O 1
ATOM 551 N N . TYR A 1 69 ? 10.412 -12.238 -15.408 1.00 79.38 69 TYR A N 1
ATOM 552 C CA . TYR A 1 69 ? 11.093 -13.214 -14.563 1.00 79.38 69 TYR A CA 1
ATOM 553 C C . TYR A 1 69 ? 12.601 -13.243 -14.873 1.00 79.38 69 TYR A C 1
ATOM 555 O O . TYR A 1 69 ? 13.009 -13.534 -15.989 1.00 79.38 69 TYR A O 1
ATOM 563 N N . GLN A 1 70 ? 13.438 -12.932 -13.873 1.00 79.00 70 GLN A N 1
ATOM 564 C CA . GLN A 1 70 ? 14.912 -12.835 -13.966 1.00 79.00 70 GLN A CA 1
ATOM 565 C C . GLN A 1 70 ? 15.483 -11.735 -14.886 1.00 79.00 70 GLN A C 1
ATOM 567 O O . GLN A 1 70 ? 16.703 -11.592 -14.973 1.00 79.00 70 GLN A O 1
ATOM 572 N N . LEU A 1 71 ? 14.642 -10.868 -15.458 1.00 76.00 71 LEU A N 1
ATOM 573 C CA . LEU A 1 71 ? 15.070 -9.757 -16.322 1.00 76.00 71 LEU A CA 1
ATOM 574 C C . LEU A 1 71 ? 15.978 -8.737 -15.608 1.00 76.00 71 LEU A C 1
ATOM 576 O O . LEU A 1 71 ? 16.746 -8.015 -16.241 1.00 76.00 71 LEU A O 1
ATOM 580 N N . ARG A 1 72 ? 15.946 -8.697 -14.268 1.00 78.88 72 ARG A N 1
ATOM 581 C CA . ARG A 1 72 ? 16.692 -7.719 -13.465 1.00 78.88 72 ARG A CA 1
ATOM 582 C C . ARG A 1 72 ? 18.205 -7.733 -13.709 1.00 78.88 72 ARG A C 1
ATOM 584 O O . ARG A 1 72 ? 18.812 -6.669 -13.731 1.00 78.88 72 ARG A O 1
ATOM 591 N N . ALA A 1 73 ? 18.812 -8.905 -13.901 1.00 76.19 73 ALA A N 1
ATOM 592 C CA . ALA A 1 73 ? 20.259 -9.003 -14.112 1.00 76.19 73 ALA A CA 1
ATOM 593 C C . ALA A 1 73 ? 20.703 -8.332 -15.423 1.00 76.19 73 ALA A C 1
ATOM 595 O O . ALA A 1 73 ? 21.780 -7.743 -15.479 1.00 76.19 73 ALA A O 1
ATOM 596 N N . GLN A 1 74 ? 19.862 -8.398 -16.457 1.00 74.44 74 GLN A N 1
ATOM 597 C CA . GLN A 1 74 ? 20.106 -7.757 -17.747 1.00 74.44 74 GLN A CA 1
ATOM 598 C C . GLN A 1 74 ? 19.750 -6.267 -17.688 1.00 74.44 74 GLN A C 1
ATOM 600 O O . GLN A 1 74 ? 20.533 -5.440 -18.149 1.00 74.44 74 GLN A O 1
ATOM 605 N N . TRP A 1 75 ? 18.637 -5.925 -17.030 1.00 74.44 75 TRP A N 1
ATOM 606 C CA . TRP A 1 75 ? 18.152 -4.553 -16.851 1.00 74.44 75 TRP A CA 1
ATOM 607 C C . TRP A 1 75 ? 19.116 -3.649 -16.064 1.00 74.44 75 TRP A C 1
ATOM 609 O O . TRP A 1 75 ? 19.309 -2.491 -16.423 1.00 74.44 75 TRP A O 1
ATOM 619 N N . ASP A 1 76 ? 19.747 -4.167 -15.003 1.00 76.19 76 ASP A N 1
ATOM 620 C CA . ASP A 1 76 ? 20.704 -3.405 -14.182 1.00 76.19 76 ASP A CA 1
ATOM 621 C C . ASP A 1 76 ? 22.119 -3.348 -14.817 1.00 76.19 76 ASP A C 1
ATOM 623 O O . ASP A 1 76 ? 22.998 -2.623 -14.334 1.00 76.19 76 ASP A O 1
ATOM 627 N N . SER A 1 77 ? 22.381 -4.104 -15.894 1.00 71.25 77 SER A N 1
ATOM 628 C CA . SER A 1 77 ? 2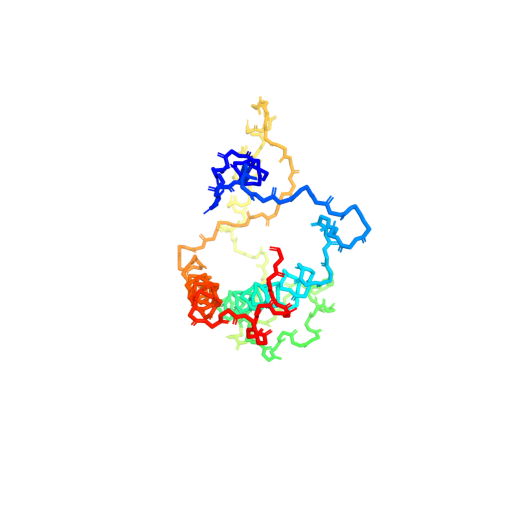3.713 -4.198 -16.500 1.00 71.25 77 SER A CA 1
ATOM 629 C C . SER A 1 77 ? 24.017 -3.008 -17.421 1.00 71.25 77 SER A C 1
ATOM 631 O O . SER A 1 77 ? 23.362 -2.789 -18.430 1.00 71.25 77 SER A O 1
ATOM 633 N N . ARG A 1 78 ? 25.087 -2.253 -17.133 1.00 65.62 78 ARG A N 1
ATOM 634 C CA . ARG A 1 78 ? 25.552 -1.143 -18.000 1.00 65.62 78 ARG A CA 1
ATOM 635 C C . ARG A 1 78 ? 26.157 -1.600 -19.337 1.00 65.62 78 ARG A C 1
ATOM 637 O O . ARG A 1 78 ? 26.497 -0.763 -20.165 1.00 65.62 78 ARG A O 1
ATOM 644 N N . ALA A 1 79 ? 26.377 -2.904 -19.504 1.00 65.50 79 ALA A N 1
ATOM 645 C CA . ALA A 1 79 ? 27.009 -3.488 -20.685 1.00 65.50 79 ALA A CA 1
ATOM 646 C C . ALA A 1 79 ? 26.005 -3.791 -21.812 1.00 65.50 79 ALA A C 1
ATOM 648 O O . ALA A 1 79 ? 26.411 -3.876 -22.968 1.00 65.50 79 ALA A O 1
ATOM 649 N N . TYR A 1 80 ? 24.715 -3.932 -21.485 1.00 60.31 80 TYR A N 1
ATOM 650 C CA . TYR A 1 80 ? 23.646 -4.211 -22.441 1.00 60.31 80 TYR A CA 1
ATOM 651 C C . TYR A 1 80 ? 22.665 -3.036 -22.479 1.00 60.31 80 TYR A C 1
ATOM 653 O O . TYR A 1 80 ? 21.846 -2.876 -21.583 1.00 60.31 80 TYR A O 1
ATOM 661 N N . ASN A 1 81 ? 22.741 -2.225 -23.536 1.00 63.12 81 ASN A N 1
ATOM 662 C CA . ASN A 1 81 ? 21.850 -1.073 -23.737 1.00 63.12 81 ASN A CA 1
ATOM 663 C C . ASN A 1 81 ? 20.592 -1.399 -24.560 1.00 63.12 81 ASN A C 1
ATOM 665 O O . ASN A 1 81 ? 19.744 -0.531 -24.713 1.00 63.12 81 ASN A O 1
ATOM 669 N N . ASN A 1 82 ? 20.463 -2.620 -25.089 1.00 64.06 82 ASN A N 1
ATOM 670 C CA . ASN A 1 82 ? 19.387 -3.000 -26.009 1.00 64.06 82 ASN A CA 1
ATOM 671 C C . ASN A 1 82 ? 18.594 -4.185 -25.436 1.00 64.06 82 ASN A C 1
ATOM 673 O O . ASN A 1 82 ? 18.633 -5.289 -25.976 1.00 64.06 82 ASN A O 1
ATOM 677 N N . VAL A 1 83 ? 17.906 -3.981 -24.309 1.00 67.12 83 VAL A N 1
ATOM 678 C CA . VAL A 1 83 ? 16.945 -4.980 -23.818 1.00 67.12 83 VAL A CA 1
ATOM 679 C C . VAL A 1 83 ? 15.744 -4.967 -24.766 1.00 67.12 83 VAL A C 1
ATOM 681 O O . VAL A 1 83 ? 15.084 -3.936 -24.907 1.00 67.12 83 VAL A O 1
ATOM 684 N N . GLN A 1 84 ? 15.506 -6.087 -25.450 1.00 66.81 84 GLN A N 1
ATOM 685 C CA . GLN A 1 84 ? 14.326 -6.269 -26.294 1.00 66.81 84 GLN A CA 1
ATOM 686 C C . GLN A 1 84 ? 13.103 -6.507 -25.409 1.00 66.81 84 GLN A C 1
ATOM 688 O O . GLN A 1 84 ? 13.139 -7.332 -24.494 1.00 66.81 84 GLN A O 1
ATOM 693 N N . ASP A 1 85 ? 12.034 -5.767 -25.676 1.00 67.62 85 ASP A N 1
ATOM 694 C CA . ASP A 1 85 ? 10.726 -6.025 -25.086 1.00 67.62 85 ASP A CA 1
ATOM 695 C C . ASP A 1 85 ? 9.986 -7.140 -25.853 1.00 67.62 85 ASP A C 1
ATOM 697 O O . ASP A 1 85 ? 10.417 -7.600 -26.915 1.00 67.62 85 ASP A O 1
ATOM 701 N N . SER A 1 86 ? 8.859 -7.617 -25.320 1.00 68.00 86 SER A N 1
ATOM 702 C CA . SER A 1 86 ? 8.110 -8.738 -25.907 1.00 68.00 86 SER A CA 1
ATOM 703 C C . SER A 1 86 ? 7.490 -8.406 -27.275 1.00 68.00 86 SER A C 1
ATOM 705 O O . SER A 1 86 ? 7.028 -9.309 -27.972 1.00 68.00 86 SER A O 1
ATOM 707 N N . TYR A 1 87 ? 7.459 -7.124 -27.664 1.00 63.97 87 TYR A N 1
ATOM 708 C CA . TYR A 1 87 ? 7.027 -6.659 -28.986 1.00 63.97 87 TYR A CA 1
ATOM 709 C C . TYR A 1 87 ? 8.186 -6.530 -29.989 1.00 63.97 87 TYR A C 1
ATOM 711 O O . TYR A 1 87 ? 7.947 -6.216 -31.156 1.00 63.97 87 TYR A O 1
ATOM 719 N N . GLY A 1 88 ? 9.424 -6.814 -29.570 1.00 65.31 88 GLY A N 1
ATOM 720 C CA . GLY A 1 88 ? 10.612 -6.773 -30.421 1.00 65.31 88 GLY A CA 1
ATOM 721 C C . GLY A 1 88 ? 11.161 -5.365 -30.668 1.00 65.31 88 GLY A C 1
ATOM 722 O O . GLY A 1 88 ? 11.922 -5.172 -31.617 1.00 65.31 88 GLY A O 1
ATOM 723 N N . GLN A 1 89 ? 10.783 -4.374 -29.857 1.00 59.81 89 GLN A N 1
ATOM 724 C CA . GLN A 1 89 ? 11.384 -3.044 -29.856 1.00 59.81 89 GLN A CA 1
ATOM 725 C C . GLN A 1 89 ? 12.622 -3.017 -28.948 1.00 59.81 89 GLN A C 1
ATOM 727 O O . GLN A 1 89 ? 12.657 -3.572 -27.849 1.00 59.81 89 GLN A O 1
ATOM 732 N N . GLU A 1 90 ? 13.671 -2.350 -29.426 1.00 60.59 90 GLU A N 1
ATOM 733 C CA . GLU A 1 90 ? 14.900 -2.129 -28.667 1.00 60.59 90 GLU A CA 1
ATOM 734 C C . GLU A 1 90 ? 14.858 -0.758 -27.994 1.00 60.59 90 GLU A C 1
ATOM 736 O O . GLU A 1 90 ? 14.735 0.278 -28.655 1.00 60.59 90 GLU A O 1
ATOM 741 N N . TRP A 1 91 ? 15.008 -0.740 -26.671 1.00 56.12 91 TRP A N 1
ATOM 742 C CA . TRP A 1 91 ? 15.069 0.493 -25.888 1.00 56.12 91 TRP A CA 1
ATOM 743 C C . TRP A 1 91 ? 16.483 1.085 -25.913 1.00 56.12 91 TRP A C 1
ATOM 745 O O . TRP A 1 91 ? 17.214 1.019 -24.933 1.00 56.12 91 TRP A O 1
ATOM 755 N N . GLY A 1 92 ? 16.879 1.668 -27.047 1.00 58.06 92 GLY A N 1
ATOM 756 C CA . GLY A 1 92 ? 18.133 2.418 -27.181 1.00 58.06 92 GLY A CA 1
ATOM 757 C C . GLY A 1 92 ? 17.962 3.926 -26.943 1.00 58.06 92 GLY A C 1
ATOM 758 O O . GLY A 1 92 ? 16.922 4.505 -27.253 1.00 58.06 92 GLY A O 1
ATOM 759 N N . MET A 1 93 ? 19.015 4.616 -26.486 1.00 54.91 93 MET A N 1
ATOM 760 C CA . MET A 1 93 ? 19.076 6.095 -26.413 1.00 54.91 93 MET A CA 1
ATOM 761 C C . MET A 1 93 ? 19.207 6.767 -27.801 1.00 54.91 93 MET A C 1
ATOM 763 O O . MET A 1 93 ? 19.904 7.767 -27.967 1.00 54.91 93 MET A O 1
ATOM 767 N N . THR A 1 94 ? 18.582 6.210 -28.836 1.00 56.41 94 THR A N 1
ATOM 768 C CA . THR A 1 94 ? 18.676 6.685 -30.227 1.00 56.41 94 THR A CA 1
ATOM 769 C C . THR A 1 94 ? 17.605 7.721 -30.575 1.00 56.41 94 THR A C 1
ATOM 771 O O . THR A 1 94 ? 17.727 8.423 -31.578 1.00 56.41 94 THR A O 1
ATOM 774 N N . ASN A 1 95 ? 16.565 7.861 -29.748 1.00 60.72 95 ASN A N 1
ATOM 775 C CA . ASN A 1 95 ? 15.450 8.764 -30.010 1.00 60.72 95 ASN A CA 1
ATOM 776 C C . ASN A 1 95 ? 15.809 10.225 -29.674 1.00 60.72 95 ASN A C 1
ATOM 778 O O . ASN A 1 95 ? 15.773 10.646 -28.516 1.00 60.72 95 ASN A O 1
ATOM 782 N N . TRP A 1 96 ? 16.121 11.015 -30.706 1.00 55.41 96 TRP A N 1
ATOM 783 C CA . TRP A 1 96 ? 16.503 12.427 -30.581 1.00 55.41 96 TRP A CA 1
ATOM 784 C C . TRP A 1 96 ? 15.434 13.291 -29.898 1.00 55.41 96 TRP A C 1
ATOM 786 O O . TRP A 1 96 ? 15.782 14.214 -29.171 1.00 55.41 96 TRP A O 1
ATOM 796 N N . THR A 1 97 ? 14.142 12.988 -30.064 1.00 55.97 97 THR A N 1
ATOM 797 C CA . THR A 1 97 ? 13.056 13.737 -29.407 1.00 55.97 97 THR A CA 1
ATOM 798 C C . THR A 1 97 ? 13.022 13.474 -27.900 1.00 55.97 97 THR A C 1
ATOM 800 O O . THR A 1 97 ? 12.788 14.398 -27.125 1.00 55.97 97 THR A O 1
ATOM 803 N N . LEU A 1 98 ? 13.329 12.244 -27.472 1.00 56.62 98 LEU A N 1
ATOM 804 C CA . LEU A 1 98 ? 13.447 11.879 -26.057 1.00 56.62 98 LEU A CA 1
ATOM 805 C C . LEU A 1 98 ? 14.750 12.418 -25.441 1.00 56.62 98 LEU A C 1
ATOM 807 O O . LEU A 1 98 ? 14.732 12.925 -24.324 1.00 56.62 98 LEU A O 1
ATOM 811 N N . ASN A 1 99 ? 15.855 12.413 -26.195 1.00 67.81 99 ASN A N 1
ATOM 812 C CA . ASN A 1 99 ? 17.123 13.025 -25.782 1.00 67.81 99 ASN A CA 1
ATOM 813 C C . ASN A 1 99 ? 17.023 14.561 -25.692 1.00 67.81 99 ASN A C 1
ATOM 815 O O . ASN A 1 99 ? 17.553 15.154 -24.757 1.00 67.81 99 ASN A O 1
ATOM 819 N N . PHE A 1 100 ? 16.310 15.213 -26.617 1.00 75.50 100 PHE A N 1
ATOM 820 C CA . PHE A 1 100 ? 16.002 16.644 -26.541 1.00 75.50 100 PHE A CA 1
ATOM 821 C C . PHE A 1 100 ? 15.086 16.950 -25.356 1.00 75.50 100 PHE A C 1
ATOM 823 O O . PHE A 1 100 ? 15.317 17.935 -24.663 1.00 75.50 100 PHE A O 1
ATOM 830 N N . GLY A 1 101 ? 14.103 16.082 -25.087 1.00 69.56 101 GLY A N 1
ATOM 831 C CA . GLY A 1 101 ? 13.283 16.127 -23.878 1.00 69.56 101 GLY A CA 1
ATOM 832 C C . GLY A 1 101 ? 14.140 16.096 -22.615 1.00 69.56 101 GLY A C 1
ATOM 833 O O . GLY A 1 101 ? 14.026 17.001 -21.805 1.00 69.5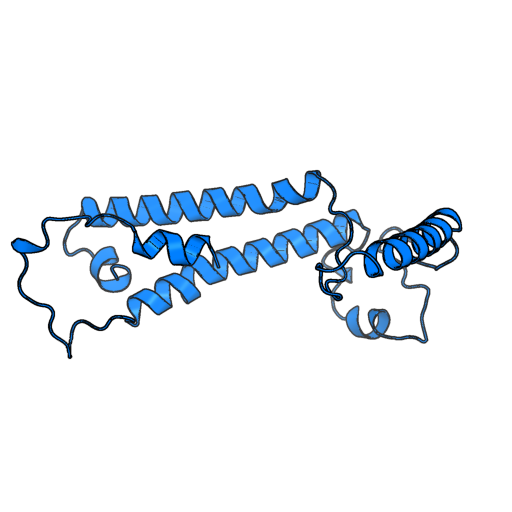6 101 GLY A O 1
ATOM 834 N N . LEU A 1 102 ? 15.081 15.153 -22.513 1.00 65.38 102 LEU A N 1
ATOM 835 C CA . LEU A 1 102 ? 16.048 15.059 -21.413 1.00 65.38 102 LEU A CA 1
ATOM 836 C C . LEU A 1 102 ? 16.936 16.305 -21.284 1.00 65.38 102 LEU A C 1
ATOM 838 O O . LEU A 1 102 ? 17.155 16.769 -20.172 1.00 65.38 102 LEU A O 1
ATOM 842 N N . VAL A 1 103 ? 17.422 16.884 -22.389 1.00 78.88 103 VAL A N 1
ATOM 843 C CA . VAL A 1 103 ? 18.248 18.107 -22.358 1.00 78.88 103 VAL A CA 1
ATOM 844 C C . VAL A 1 103 ? 17.423 19.334 -21.955 1.00 78.88 103 VAL A C 1
ATOM 846 O O . VAL A 1 103 ? 17.845 20.114 -21.100 1.00 78.88 103 VAL A O 1
ATOM 849 N N . PHE A 1 104 ? 16.230 19.497 -22.524 1.00 74.12 104 PHE A N 1
ATOM 850 C CA . PHE A 1 104 ? 15.292 20.559 -22.167 1.00 74.12 104 PHE A CA 1
ATOM 851 C C . PHE A 1 104 ? 14.850 20.437 -20.706 1.00 74.12 104 PHE A C 1
ATOM 853 O O . PHE A 1 104 ? 14.833 21.429 -19.986 1.00 74.12 104 PHE A O 1
ATOM 860 N N . GLU A 1 105 ? 14.585 19.220 -20.242 1.00 52.91 105 GLU A N 1
ATOM 861 C CA . GLU A 1 105 ? 14.245 18.902 -18.859 1.00 52.91 105 GLU A CA 1
ATOM 862 C C . GLU A 1 105 ? 15.433 19.145 -17.921 1.00 52.91 105 GLU A C 1
ATOM 864 O O . GLU A 1 105 ? 15.237 19.720 -16.858 1.00 52.91 105 GLU A O 1
ATOM 869 N N . THR A 1 106 ? 16.678 18.858 -18.326 1.00 62.78 106 THR A N 1
ATOM 870 C CA . THR A 1 106 ? 17.868 19.264 -17.551 1.00 62.78 106 THR A CA 1
ATOM 871 C C . THR A 1 106 ? 18.075 20.777 -17.518 1.00 62.78 106 THR A C 1
ATOM 873 O O . THR A 1 106 ? 18.505 21.300 -16.494 1.00 62.78 106 THR A O 1
ATOM 876 N N . ALA A 1 107 ? 17.740 21.504 -18.586 1.00 73.81 107 ALA A N 1
ATOM 877 C CA . ALA A 1 107 ? 17.828 22.964 -18.623 1.00 73.81 107 ALA A CA 1
ATOM 878 C C . ALA A 1 107 ? 16.721 23.625 -17.783 1.00 73.81 107 ALA A C 1
ATOM 880 O O . ALA A 1 107 ? 16.968 24.608 -17.085 1.00 73.81 107 ALA A O 1
ATOM 881 N N . LEU A 1 108 ? 15.516 23.052 -17.798 1.00 62.59 108 LEU A N 1
ATOM 882 C CA . LEU A 1 108 ? 14.378 23.483 -16.991 1.00 62.59 108 LEU A CA 1
ATOM 883 C C . LEU A 1 108 ? 14.594 23.125 -15.512 1.00 62.59 108 LEU A C 1
ATOM 885 O O . LEU A 1 108 ? 14.336 23.955 -14.646 1.00 62.59 108 LEU A O 1
ATOM 889 N N . ALA A 1 109 ? 15.184 21.962 -15.219 1.00 51.66 109 ALA A N 1
ATOM 890 C CA . ALA A 1 109 ? 15.644 21.582 -13.885 1.00 51.66 109 ALA A CA 1
ATOM 891 C C . ALA A 1 109 ? 16.759 22.509 -13.381 1.00 51.66 109 ALA A C 1
ATOM 893 O O . ALA A 1 109 ? 16.729 22.926 -12.230 1.00 51.66 109 ALA A O 1
ATOM 894 N N . TRP A 1 110 ? 17.705 22.905 -14.239 1.00 60.34 110 TRP A N 1
ATOM 895 C CA . TRP A 1 110 ? 18.732 23.890 -13.891 1.00 60.34 110 TRP A CA 1
ATOM 896 C C . TRP A 1 110 ? 18.120 25.265 -13.580 1.00 60.34 110 TRP A C 1
ATOM 898 O O . TRP A 1 110 ? 18.492 25.883 -12.588 1.00 60.34 110 TRP A O 1
ATOM 908 N N . PHE A 1 111 ? 17.123 25.707 -14.353 1.00 59.31 111 PHE A N 1
ATOM 909 C CA . PHE A 1 111 ? 16.374 26.945 -14.106 1.00 59.31 111 PHE A CA 1
ATOM 910 C C . PHE A 1 111 ? 15.547 26.892 -12.808 1.00 59.31 111 PHE A C 1
ATOM 912 O O . PHE A 1 111 ? 15.541 27.851 -12.038 1.00 59.31 111 PHE A O 1
ATOM 919 N N . MET A 1 112 ? 14.903 25.757 -12.520 1.00 49.22 112 MET A N 1
ATOM 920 C CA . MET A 1 112 ? 14.126 25.547 -11.295 1.00 49.22 112 MET A CA 1
ATOM 921 C C . MET A 1 112 ? 15.003 25.373 -10.045 1.00 49.22 112 MET A C 1
ATOM 923 O O . MET A 1 112 ? 14.587 25.796 -8.972 1.00 49.22 112 MET A O 1
ATOM 927 N N . CYS A 1 113 ? 16.227 24.842 -10.165 1.00 50.31 113 CYS A N 1
ATOM 928 C CA . CYS A 1 113 ? 17.193 24.724 -9.062 1.00 50.31 113 CYS A CA 1
ATOM 929 C C . CYS A 1 113 ? 17.658 26.075 -8.490 1.00 50.31 113 CYS A C 1
ATOM 931 O O . CYS A 1 113 ? 18.161 26.117 -7.368 1.00 50.31 113 CYS A O 1
ATOM 933 N N . TYR A 1 114 ? 17.480 27.182 -9.220 1.00 54.78 114 TYR A N 1
ATOM 934 C CA . TYR A 1 114 ? 17.741 28.532 -8.707 1.00 54.78 114 TYR A CA 1
ATOM 935 C C . TYR A 1 114 ? 16.501 29.204 -8.082 1.00 54.78 114 TYR A C 1
ATOM 937 O O . TYR A 1 114 ? 16.617 30.303 -7.538 1.00 54.78 114 TYR A O 1
ATOM 945 N N . CYS A 1 115 ? 15.336 28.541 -8.077 1.00 51.69 115 CYS A N 1
ATOM 946 C CA . CYS A 1 115 ? 14.192 28.897 -7.236 1.00 51.69 115 CYS A CA 1
ATOM 947 C C . CYS A 1 115 ? 14.218 28.036 -5.953 1.00 51.69 115 CYS A C 1
ATOM 949 O O . CYS A 1 115 ? 14.174 26.809 -6.034 1.00 51.69 115 CYS A O 1
ATOM 951 N N . PRO A 1 116 ? 14.304 28.628 -4.749 1.00 42.31 116 PRO A N 1
ATOM 952 C CA . PRO A 1 116 ? 14.512 27.861 -3.523 1.00 42.31 116 PRO A CA 1
ATOM 953 C C . PRO A 1 116 ? 13.244 27.088 -3.117 1.00 42.31 116 PRO A C 1
ATOM 955 O O . PRO A 1 116 ? 12.190 27.699 -2.953 1.00 42.31 116 PRO A O 1
ATOM 958 N N . GLY A 1 117 ? 13.354 25.770 -2.877 1.00 55.19 117 GLY A N 1
ATOM 959 C CA . GLY A 1 117 ? 12.385 25.046 -2.035 1.00 55.19 117 GLY A CA 1
ATOM 960 C C . GLY A 1 117 ? 11.760 23.735 -2.528 1.00 55.19 117 GLY A C 1
ATOM 961 O O . GLY A 1 117 ? 10.790 23.311 -1.904 1.00 55.19 117 GLY A O 1
ATOM 962 N N . LEU A 1 118 ? 12.256 23.053 -3.567 1.00 46.22 118 LEU A N 1
ATOM 963 C CA . LEU A 1 118 ? 11.768 21.695 -3.865 1.00 46.22 118 LEU A CA 1
ATOM 964 C C . LEU A 1 118 ? 12.911 20.724 -4.184 1.00 46.22 118 LEU A C 1
ATOM 966 O O . LEU A 1 118 ? 13.487 20.715 -5.266 1.00 46.22 118 LEU A O 1
ATOM 970 N N . ASP A 1 119 ? 13.222 19.957 -3.146 1.00 37.56 119 ASP A N 1
ATOM 971 C CA . ASP A 1 119 ? 14.302 18.995 -2.957 1.00 37.56 119 ASP A CA 1
ATOM 972 C C . ASP A 1 119 ? 14.448 17.932 -4.066 1.00 37.56 119 ASP A C 1
ATOM 974 O O . ASP A 1 119 ? 13.479 17.361 -4.570 1.00 37.56 119 ASP A O 1
ATOM 978 N N . ASN A 1 120 ? 15.700 17.625 -4.392 1.00 44.16 120 ASN A N 1
ATOM 979 C CA . ASN A 1 120 ? 16.148 16.675 -5.410 1.00 44.16 120 ASN A CA 1
ATOM 980 C C . ASN A 1 120 ? 15.788 15.208 -5.067 1.00 44.16 120 ASN A C 1
ATOM 982 O O . ASN A 1 120 ? 16.104 14.758 -3.968 1.00 44.16 120 ASN A O 1
ATOM 986 N N . GLY A 1 121 ? 15.291 14.392 -6.021 1.00 52.25 121 GLY A N 1
ATOM 987 C CA . GLY A 1 121 ? 15.569 12.937 -5.954 1.00 52.25 121 GLY A CA 1
ATOM 988 C C . GLY A 1 121 ? 14.615 11.899 -6.571 1.00 52.25 121 GLY A C 1
ATOM 989 O O . GLY A 1 121 ? 15.042 10.764 -6.770 1.00 52.25 121 GLY A O 1
ATOM 990 N N . LEU A 1 122 ? 13.349 12.199 -6.879 1.00 48.09 122 LEU A N 1
ATOM 991 C CA . LEU A 1 122 ? 12.322 11.134 -6.938 1.00 48.09 122 LEU A CA 1
ATOM 992 C C . LEU A 1 122 ? 12.231 10.253 -8.201 1.00 48.09 122 LEU A C 1
ATOM 994 O O . LEU A 1 122 ? 11.414 9.337 -8.199 1.00 48.09 122 LEU A O 1
ATOM 998 N N . ARG A 1 123 ? 13.038 10.456 -9.257 1.00 51.41 123 ARG A N 1
ATOM 999 C CA . ARG A 1 123 ? 12.959 9.657 -10.512 1.00 51.41 123 ARG A CA 1
ATOM 1000 C C . ARG A 1 123 ? 11.504 9.405 -10.980 1.00 51.41 123 ARG A C 1
ATOM 1002 O O . ARG A 1 123 ? 11.160 8.300 -11.395 1.00 51.41 123 ARG A O 1
ATOM 1009 N N . MET A 1 124 ? 10.631 10.406 -10.860 1.00 47.69 124 MET A N 1
ATOM 1010 C CA . MET A 1 124 ? 9.227 10.296 -11.259 1.00 47.69 124 MET A CA 1
ATOM 1011 C C . MET A 1 124 ? 9.080 10.713 -12.717 1.00 47.69 124 MET A C 1
ATOM 1013 O O . MET A 1 124 ? 9.346 11.858 -13.063 1.00 47.69 124 MET A O 1
ATOM 1017 N N . TYR A 1 125 ? 8.623 9.786 -13.553 1.00 58.28 125 TYR A N 1
ATOM 1018 C CA . TYR A 1 125 ? 8.147 10.093 -14.898 1.00 58.28 125 TYR A CA 1
ATOM 1019 C C . TYR A 1 125 ? 6.685 10.549 -14.840 1.00 58.28 125 TYR A C 1
ATOM 1021 O O . TYR A 1 125 ? 5.930 10.133 -13.957 1.00 58.28 125 TYR A O 1
ATOM 1029 N N . GLY A 1 126 ? 6.268 11.385 -15.794 1.00 51.69 126 GLY A N 1
ATOM 1030 C CA . GLY A 1 126 ? 4.865 11.767 -15.948 1.00 51.69 126 GLY A CA 1
ATOM 1031 C C . GLY A 1 126 ? 3.987 10.533 -16.171 1.00 51.69 126 GLY A C 1
ATOM 1032 O O . GLY A 1 126 ? 4.079 9.876 -17.207 1.00 51.69 126 GLY A O 1
ATOM 1033 N N . LEU A 1 127 ? 3.146 10.204 -15.188 1.00 62.31 127 LEU A N 1
ATOM 1034 C CA . LEU A 1 127 ? 2.224 9.072 -15.273 1.00 62.31 127 LEU A CA 1
ATOM 1035 C C . LEU A 1 127 ? 1.092 9.411 -16.248 1.00 62.31 127 LEU A C 1
ATOM 1037 O O . LEU A 1 127 ? 0.468 10.472 -16.149 1.00 62.31 127 LEU A O 1
ATOM 1041 N N . ARG A 1 128 ? 0.781 8.490 -17.165 1.00 68.88 128 ARG A N 1
ATOM 1042 C CA . ARG A 1 128 ? -0.403 8.615 -18.024 1.00 68.88 128 ARG A CA 1
ATOM 1043 C C . ARG A 1 128 ? -1.666 8.616 -17.160 1.00 68.88 128 ARG A C 1
ATOM 1045 O O . ARG A 1 128 ? -1.762 7.857 -16.196 1.00 68.88 128 ARG A O 1
ATOM 1052 N N . PHE A 1 129 ? -2.663 9.419 -17.535 1.00 73.62 129 PHE A N 1
ATOM 1053 C CA . PHE A 1 129 ? -3.942 9.511 -16.813 1.00 73.62 129 PHE A CA 1
ATOM 1054 C C . PHE A 1 129 ? -4.614 8.139 -16.624 1.00 73.62 129 PHE A C 1
ATOM 1056 O O . PHE A 1 129 ? -5.189 7.867 -15.576 1.00 73.62 129 PHE A O 1
ATOM 1063 N N . SER A 1 130 ? -4.458 7.226 -17.585 1.00 75.25 130 SER A N 1
ATOM 1064 C CA . SER A 1 130 ? -4.999 5.865 -17.511 1.00 75.25 130 SER A CA 1
ATOM 1065 C C . SER A 1 130 ? -4.448 5.041 -16.341 1.00 75.25 130 SER A C 1
ATOM 1067 O O . SER A 1 130 ? -5.164 4.196 -15.811 1.00 75.25 130 SER A O 1
ATOM 1069 N N . TRP A 1 131 ? -3.217 5.300 -15.886 1.00 76.62 131 TRP A N 1
ATOM 1070 C CA . TRP A 1 131 ? -2.591 4.533 -14.802 1.00 76.62 131 TRP A CA 1
ATOM 1071 C C . TRP A 1 131 ? -3.168 4.868 -13.418 1.00 76.62 131 TRP A C 1
ATOM 1073 O O . TRP A 1 131 ? -3.054 4.065 -12.493 1.00 76.62 131 TRP A O 1
ATOM 1083 N N . TRP A 1 132 ? -3.865 6.002 -13.280 1.00 75.75 132 TRP A N 1
ATOM 1084 C CA . TRP A 1 132 ? -4.601 6.345 -12.059 1.00 75.75 132 TRP A CA 1
ATOM 1085 C C . TRP A 1 132 ? -5.784 5.405 -11.810 1.00 75.75 132 TRP A C 1
ATOM 1087 O O . TRP A 1 132 ? -6.079 5.059 -10.666 1.00 75.75 132 TRP A O 1
ATOM 1097 N N . PHE A 1 133 ? -6.437 4.938 -12.878 1.00 83.50 133 PHE A N 1
ATOM 1098 C CA . PHE A 1 133 ? -7.612 4.071 -12.769 1.00 83.50 133 PHE A CA 1
ATOM 1099 C C . PHE A 1 133 ? -7.264 2.643 -12.352 1.00 83.50 133 PHE A C 1
ATOM 1101 O O . PHE A 1 133 ? -8.128 1.943 -11.831 1.00 83.50 133 PHE A O 1
ATOM 1108 N N . CYS A 1 134 ? -6.008 2.219 -12.505 1.00 82.62 134 CYS A N 1
ATOM 1109 C CA . CYS A 1 134 ? -5.570 0.879 -12.118 1.00 82.62 134 CYS A CA 1
ATOM 1110 C C . CYS A 1 134 ? -5.684 0.638 -10.600 1.00 82.62 134 CYS A C 1
ATOM 1112 O O . CYS A 1 134 ? -5.946 -0.486 -10.180 1.00 82.62 134 CYS A O 1
ATOM 1114 N N . ALA A 1 135 ? -5.526 1.683 -9.776 1.00 81.44 135 ALA A N 1
ATOM 1115 C CA . ALA A 1 135 ? -5.598 1.581 -8.314 1.00 81.44 135 ALA A CA 1
ATOM 1116 C C . ALA A 1 135 ? -7.019 1.775 -7.744 1.00 81.44 135 ALA A C 1
ATOM 1118 O O . ALA A 1 135 ? -7.309 1.331 -6.630 1.00 81.44 135 ALA A O 1
ATOM 1119 N N . LEU A 1 136 ? -7.926 2.401 -8.502 1.00 86.81 136 LEU A N 1
ATOM 1120 C CA . LEU A 1 136 ? -9.302 2.669 -8.072 1.00 86.81 136 LEU A CA 1
ATOM 1121 C C . LEU A 1 136 ? -10.114 1.425 -7.670 1.00 86.81 136 LEU A C 1
ATOM 1123 O O . LEU A 1 136 ? -10.750 1.483 -6.615 1.00 86.81 136 LEU A O 1
ATOM 1127 N N . PRO A 1 137 ? -10.110 0.296 -8.411 1.00 88.31 137 PRO A N 1
ATOM 1128 C CA . PRO A 1 137 ? -10.893 -0.871 -8.003 1.00 88.31 137 PRO A CA 1
ATOM 1129 C C . PRO A 1 137 ? -10.426 -1.443 -6.658 1.00 88.31 137 PRO A C 1
ATOM 1131 O O . PRO A 1 137 ? -11.254 -1.860 -5.851 1.00 88.31 137 PRO A O 1
ATOM 1134 N N . PHE A 1 138 ? -9.122 -1.391 -6.365 1.00 87.81 138 PHE A N 1
ATOM 1135 C CA . PHE A 1 138 ? -8.582 -1.820 -5.073 1.00 87.81 138 PHE A CA 1
ATOM 1136 C C . PHE A 1 138 ? -8.966 -0.864 -3.941 1.00 87.81 138 PHE A C 1
ATOM 1138 O O . PHE A 1 138 ? -9.258 -1.314 -2.836 1.00 87.81 138 PHE A O 1
ATOM 1145 N N . SER A 1 139 ? -9.026 0.444 -4.208 1.00 87.12 139 SER A N 1
ATOM 1146 C CA . SER A 1 139 ? -9.506 1.426 -3.230 1.00 87.12 139 SER A CA 1
ATOM 1147 C C . SER A 1 139 ? -10.977 1.197 -2.866 1.00 87.12 139 SER A C 1
ATOM 1149 O O . SER A 1 139 ? -11.310 1.160 -1.681 1.00 87.12 139 SER A O 1
ATOM 1151 N N . ILE A 1 140 ? -11.837 0.961 -3.864 1.00 91.44 140 ILE A N 1
ATOM 1152 C CA . ILE A 1 140 ? -13.251 0.621 -3.643 1.00 91.44 140 ILE A CA 1
ATOM 1153 C C . ILE A 1 140 ? -13.364 -0.687 -2.855 1.00 91.44 140 ILE A C 1
ATOM 1155 O O . ILE A 1 140 ? -14.158 -0.780 -1.922 1.00 91.44 140 ILE A O 1
ATOM 1159 N N . PHE A 1 141 ? -12.543 -1.684 -3.185 1.00 90.12 141 PHE A N 1
ATOM 1160 C CA . PHE A 1 141 ? -12.536 -2.961 -2.482 1.00 90.12 141 PHE A CA 1
ATOM 1161 C C . PHE A 1 141 ? -12.148 -2.822 -1.001 1.00 90.12 141 PHE A C 1
ATOM 1163 O O . PHE A 1 141 ? -12.837 -3.377 -0.149 1.00 90.12 141 PHE A O 1
ATOM 1170 N N . ILE A 1 142 ? -11.107 -2.043 -0.675 1.00 90.25 142 ILE A N 1
ATOM 1171 C CA . ILE A 1 142 ? -10.716 -1.766 0.721 1.00 90.25 142 ILE A CA 1
ATOM 1172 C C . ILE A 1 142 ? -11.856 -1.072 1.473 1.00 90.25 142 ILE A C 1
ATOM 1174 O O . ILE A 1 142 ? -12.154 -1.445 2.606 1.00 90.25 142 ILE A O 1
ATOM 1178 N N . PHE A 1 143 ? -12.513 -0.095 0.843 1.00 91.44 143 PHE A N 1
ATOM 1179 C CA . PHE A 1 143 ? -13.632 0.621 1.451 1.00 91.44 143 PHE A CA 1
ATOM 1180 C C . PHE A 1 143 ? -14.812 -0.311 1.757 1.00 91.44 143 PHE A C 1
ATOM 1182 O O . PHE A 1 143 ? -15.303 -0.344 2.883 1.00 91.44 143 PHE A O 1
ATOM 1189 N N . VAL A 1 144 ? -15.232 -1.120 0.778 1.00 92.50 144 VAL A N 1
ATOM 1190 C CA . VAL A 1 144 ? -16.322 -2.092 0.957 1.00 92.50 144 VAL A CA 1
ATOM 1191 C C . VAL A 1 144 ? -15.962 -3.127 2.022 1.00 92.50 144 VAL A C 1
ATOM 1193 O O . VAL A 1 144 ? -16.814 -3.486 2.830 1.00 92.50 144 VAL A O 1
ATOM 1196 N N . TYR A 1 145 ? -14.712 -3.590 2.049 1.00 89.44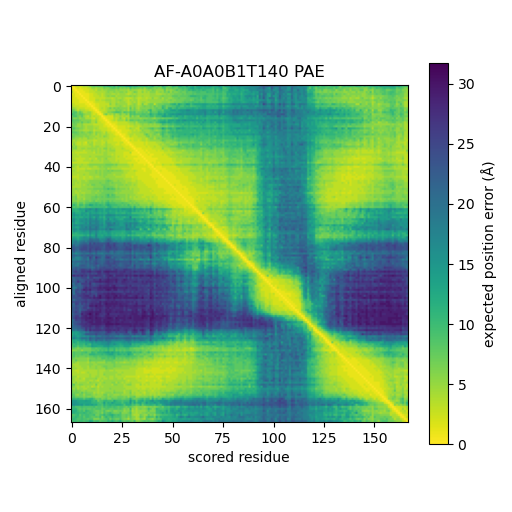 145 TYR A N 1
ATOM 1197 C CA . TYR A 1 145 ? -14.234 -4.536 3.051 1.00 89.44 145 TYR A CA 1
ATOM 1198 C C . TYR A 1 145 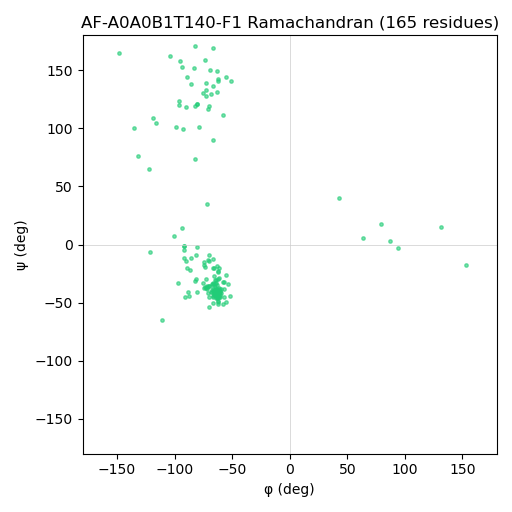? -14.312 -3.964 4.473 1.00 89.44 145 TYR A C 1
ATOM 1200 O O . TYR A 1 145 ? -14.851 -4.625 5.365 1.00 89.44 145 TYR A O 1
ATOM 1208 N N . ASP A 1 146 ? -13.819 -2.738 4.690 1.00 87.75 146 ASP A N 1
ATOM 1209 C CA . ASP A 1 146 ? -13.846 -2.123 6.020 1.00 87.75 146 ASP A CA 1
ATOM 1210 C C . ASP A 1 146 ? -15.278 -1.808 6.473 1.00 87.75 146 ASP A C 1
ATOM 1212 O O . ASP A 1 146 ? -15.636 -2.097 7.617 1.00 87.75 146 ASP A O 1
ATOM 1216 N N . GLU A 1 147 ? -16.139 -1.317 5.576 1.00 89.19 147 GLU A N 1
ATOM 1217 C CA . GLU A 1 147 ? -17.536 -1.031 5.919 1.00 89.19 147 GLU A CA 1
ATOM 1218 C C . GLU A 1 147 ? -18.330 -2.318 6.190 1.00 89.19 147 GLU A C 1
ATOM 1220 O O . GLU A 1 147 ? -19.077 -2.390 7.166 1.00 89.19 147 GLU A O 1
ATOM 1225 N N . ALA A 1 148 ? -18.128 -3.379 5.398 1.00 87.44 148 ALA A N 1
ATOM 1226 C CA . ALA A 1 148 ? -18.750 -4.680 5.644 1.00 87.44 148 ALA A CA 1
ATOM 1227 C C . ALA A 1 148 ? -18.308 -5.274 6.991 1.00 87.44 148 ALA A C 1
ATOM 1229 O O . ALA A 1 148 ? -19.130 -5.817 7.734 1.00 87.44 148 ALA A O 1
ATOM 1230 N N . ARG A 1 149 ? -17.025 -5.131 7.349 1.00 85.50 149 ARG A N 1
ATOM 1231 C CA . ARG A 1 149 ? -16.494 -5.545 8.655 1.00 85.50 149 ARG A CA 1
ATOM 1232 C C . ARG A 1 149 ? -17.162 -4.772 9.794 1.00 85.50 149 ARG A C 1
ATOM 1234 O O . ARG A 1 149 ? -17.682 -5.397 10.721 1.00 85.50 149 ARG A O 1
ATOM 1241 N N . ARG A 1 150 ? -17.206 -3.436 9.713 1.00 83.12 150 ARG A N 1
ATOM 1242 C CA . ARG A 1 150 ? -17.872 -2.580 10.716 1.00 83.12 150 ARG A CA 1
ATOM 1243 C C . ARG A 1 150 ? -19.366 -2.897 10.823 1.00 83.12 150 ARG A C 1
ATOM 1245 O O . ARG A 1 150 ? -19.894 -2.988 11.930 1.00 83.12 150 ARG A O 1
ATOM 1252 N N . PHE A 1 151 ? -20.041 -3.144 9.701 1.00 86.31 151 PHE A N 1
ATOM 1253 C CA . PHE A 1 151 ? -21.443 -3.562 9.669 1.00 86.31 151 PHE A CA 1
ATOM 1254 C C . PHE A 1 151 ? -21.673 -4.893 10.403 1.00 86.31 151 PHE A C 1
ATOM 1256 O O . PHE A 1 151 ? -22.588 -4.997 11.223 1.00 86.31 151 PHE A O 1
ATOM 1263 N N . CYS A 1 152 ? -20.819 -5.894 10.173 1.00 82.56 152 CYS A N 1
ATOM 1264 C CA . CYS A 1 152 ? -20.893 -7.182 10.864 1.00 82.56 152 CYS A CA 1
ATOM 1265 C C . CYS A 1 152 ? -20.715 -7.049 12.385 1.00 82.56 152 CYS A C 1
ATOM 1267 O O . CYS A 1 152 ? -21.439 -7.709 13.130 1.00 82.56 152 CYS A O 1
ATOM 1269 N N . ILE A 1 153 ? -19.814 -6.173 12.846 1.00 83.69 153 ILE A N 1
ATOM 1270 C CA . ILE A 1 153 ? -19.592 -5.910 14.280 1.00 83.69 153 ILE A CA 1
ATOM 1271 C C . ILE A 1 153 ? -20.827 -5.250 14.911 1.00 83.69 153 ILE A C 1
ATOM 1273 O O . ILE A 1 153 ? -21.275 -5.674 15.973 1.00 83.69 153 ILE A O 1
ATOM 1277 N N . ARG A 1 154 ? -21.449 -4.278 14.227 1.00 84.06 154 ARG A N 1
ATOM 1278 C CA . ARG A 1 154 ? -22.682 -3.623 14.707 1.00 84.06 154 ARG A CA 1
ATOM 1279 C C . ARG A 1 154 ? -23.871 -4.588 14.793 1.00 84.06 154 ARG A C 1
ATOM 1281 O O . ARG A 1 154 ? -24.739 -4.419 15.645 1.00 84.06 154 ARG A O 1
ATOM 1288 N N . ARG A 1 155 ? -23.944 -5.578 13.897 1.00 83.81 155 ARG A N 1
ATOM 1289 C CA . ARG A 1 155 ? -25.069 -6.524 13.817 1.00 83.81 155 ARG A CA 1
ATOM 1290 C C . ARG A 1 155 ? -24.962 -7.683 14.813 1.00 83.81 155 ARG A C 1
ATOM 1292 O O . ARG A 1 155 ? -26.002 -8.168 15.254 1.00 83.81 155 ARG A O 1
ATOM 1299 N N . TRP A 1 156 ? -23.746 -8.117 15.154 1.00 80.06 156 TRP A N 1
ATOM 1300 C CA . TRP A 1 156 ? -23.492 -9.310 15.972 1.00 80.06 156 TRP A CA 1
ATOM 1301 C C . TRP A 1 156 ? -22.491 -9.030 17.109 1.00 80.06 156 TRP A C 1
ATOM 1303 O O . TRP A 1 156 ? -21.330 -9.448 17.017 1.00 80.06 156 TRP A O 1
ATOM 1313 N N . PRO A 1 157 ? -22.926 -8.360 18.195 1.00 75.62 157 PRO A N 1
ATOM 1314 C CA . PRO A 1 157 ? -22.068 -8.108 19.350 1.00 75.62 157 PRO A CA 1
ATOM 1315 C C . PRO A 1 157 ? -21.654 -9.432 20.019 1.00 75.62 157 PRO A C 1
ATOM 1317 O O . PRO A 1 157 ? -22.483 -10.309 20.265 1.00 75.62 157 PRO A O 1
ATOM 1320 N N . GLY A 1 158 ? -20.359 -9.602 20.285 1.00 74.44 158 GLY A N 1
ATOM 1321 C CA . GLY A 1 158 ? -19.727 -10.818 20.811 1.00 74.44 158 GLY A CA 1
ATOM 1322 C C . GLY A 1 158 ? -19.295 -11.840 19.748 1.00 74.44 158 GLY A C 1
ATOM 1323 O O . GLY A 1 158 ? -18.801 -12.926 20.090 1.00 74.44 158 GLY A O 1
ATOM 1324 N N . GLY A 1 159 ? -19.469 -11.523 18.463 1.00 77.75 159 GLY A N 1
ATOM 1325 C CA . GLY A 1 159 ? -19.097 -12.387 17.343 1.00 77.75 159 GLY A CA 1
ATOM 1326 C C . GLY A 1 159 ? -17.586 -12.612 17.197 1.00 77.75 159 GLY A C 1
ATOM 1327 O O . GLY A 1 159 ? -16.757 -11.941 17.813 1.00 77.75 159 GLY A O 1
ATOM 1328 N N . TRP A 1 160 ? -17.214 -13.567 16.341 1.00 74.44 160 TRP A N 1
ATOM 1329 C CA . TRP A 1 160 ? -15.809 -13.844 16.005 1.00 74.44 160 TRP A CA 1
ATOM 1330 C C . TRP A 1 160 ? -15.108 -12.617 15.394 1.00 74.44 160 TRP A C 1
ATOM 1332 O O . TRP A 1 160 ? -13.977 -12.309 15.756 1.00 74.44 160 TRP A O 1
ATOM 1342 N N . ALA A 1 161 ? -15.819 -11.851 14.557 1.00 69.50 161 ALA A N 1
ATOM 1343 C CA . ALA A 1 161 ? -15.298 -10.634 13.934 1.00 69.50 161 ALA A CA 1
ATOM 1344 C C . ALA A 1 161 ? -14.899 -9.555 14.958 1.00 69.50 161 ALA A C 1
ATOM 1346 O O . ALA A 1 161 ? -13.877 -8.896 14.782 1.00 69.50 161 ALA A O 1
ATOM 1347 N N . GLU A 1 162 ? -15.654 -9.396 16.047 1.00 75.62 162 GLU A N 1
ATOM 1348 C CA . GLU A 1 162 ? -15.312 -8.444 17.110 1.00 75.62 162 GLU A CA 1
ATOM 1349 C C . GLU A 1 162 ? -14.093 -8.923 17.909 1.00 75.62 162 GLU A C 1
ATOM 1351 O O . GLU A 1 162 ? -13.175 -8.156 18.180 1.00 75.62 162 GLU A O 1
ATOM 1356 N N . ARG A 1 163 ? -14.029 -10.219 18.228 1.00 71.69 163 ARG A N 1
ATOM 1357 C CA . ARG A 1 163 ? -12.913 -10.782 19.002 1.00 71.69 163 ARG A CA 1
ATOM 1358 C C . ARG A 1 163 ? -11.576 -10.747 18.267 1.00 71.69 163 ARG A C 1
ATOM 1360 O O . ARG A 1 163 ? -10.557 -10.579 18.927 1.00 71.69 163 ARG A O 1
ATOM 1367 N N . GLU A 1 164 ? -11.580 -10.889 16.946 1.00 71.50 164 GLU A N 1
ATOM 1368 C CA . GLU A 1 164 ? -10.352 -10.948 16.143 1.00 71.50 164 GLU A CA 1
ATOM 1369 C C . GLU A 1 164 ? -9.961 -9.603 15.517 1.00 71.50 164 GLU A C 1
ATOM 1371 O O . GLU A 1 164 ? -8.775 -9.321 15.368 1.00 71.50 164 GLU A O 1
ATOM 1376 N N . THR A 1 165 ? -10.932 -8.757 15.148 1.00 71.44 165 THR A N 1
ATOM 1377 C CA . THR A 1 165 ? -10.656 -7.566 14.316 1.00 71.44 165 THR A CA 1
ATOM 1378 C C . THR A 1 165 ? -11.048 -6.233 14.947 1.00 71.44 165 THR A C 1
ATOM 1380 O O . THR A 1 165 ? -10.746 -5.192 14.366 1.00 71.44 165 THR A O 1
ATOM 1383 N N . TYR A 1 166 ? -11.707 -6.223 16.111 1.00 74.25 166 TYR A N 1
ATOM 1384 C CA . TYR A 1 166 ? -11.999 -4.977 16.825 1.00 74.25 166 TYR A CA 1
ATOM 1385 C C . TYR A 1 166 ? -10.760 -4.518 17.602 1.00 74.25 166 TYR A C 1
ATOM 1387 O O . TYR A 1 166 ? -10.237 -5.259 18.448 1.00 74.25 166 TYR A O 1
ATOM 1395 N N . TYR A 1 167 ? -10.289 -3.315 17.277 1.00 74.69 167 TYR A N 1
ATOM 1396 C CA . TYR A 1 167 ? -9.110 -2.667 17.847 1.00 74.69 167 TYR A CA 1
ATOM 1397 C C . TYR A 1 167 ? -9.456 -1.279 18.377 1.00 74.69 167 TYR A C 1
ATOM 1399 O O . TYR A 1 167 ? -10.440 -0.692 17.877 1.00 74.69 167 TYR A O 1
#

Organism: Oesophagostomum dentatum (NCBI:txid61180)

Radius of gyration: 24.39 Å; Cα contacts (8 Å, |Δi|>4): 71; chains: 1; bounding box: 52×43×64 Å

Nearest PDB structures (foldseek):
  7e20-assembly1_A  TM=8.127E-01  e=1.800E-14  Homo sapiens
  4xe5-assembly1_A  TM=8.130E-01  e=6.989E-14  Bos taurus
  6jxh-assembly1_A  TM=8.203E-01  e=6.972E-11  Sus scrofa
  6jxj-assembly1_A  TM=8.190E-01  e=7.886E-11  Sus scrofa
  7et1-assembly1_A  TM=8.180E-01  e=9.489E-11  Sus scrofa

Mean predicted aligned error: 12.22 Å

InterPro domains:
  IPR006068 Cation-transporting P-type ATPase, C-terminal [PF00689] (1-151)
  IPR023298 P-type ATPase, transmembrane domain superfamily [SSF81665] (2-158)
  IPR050510 Cation transport ATPase (P-type) [PTHR43294] (1-92)